Protein AF-A0A960IG21-F1 (afdb_monomer)

Mean predicted aligned error: 6.24 Å

Secondary structure (DSSP, 8-state):
-HHHHHHHHHHHHHS-HHHHHHHHHHHHHHHHHHHHSPPTTSPP-HHHHHHHHHHHHHHHHHHGGGGGGGHHHHHHHHHHHHHHHHHHHHHH---------

pLDDT: mean 91.16, std 13.25, range [42.0, 98.81]

Solvent-accessible surface area (backbone atoms only — not comparable to full-atom values): 5804 Å² total; per-residue (Å²): 108,73,69,55,55,50,48,54,51,53,52,60,73,69,46,60,66,54,59,56,51,51,54,51,43,51,53,29,50,52,52,20,48,49,26,73,58,44,60,92,91,52,77,76,34,65,73,61,18,47,54,27,49,49,54,39,41,51,51,50,67,74,45,40,78,72,40,56,88,51,34,62,62,51,54,51,51,47,51,52,50,54,51,53,49,53,56,51,50,45,70,76,51,76,68,94,74,89,78,91,126

Nearest PDB structures (foldseek):
  2clb-assembly1_A  TM=7.255E-01  e=4.690E+00  Saccharolobus solfataricus P2

Radius of gyration: 18.66 Å; Cα contacts (8 Å, |Δi|>4): 65; chains: 1; bounding box: 38×24×74 Å

Structure (mmCIF, N/CA/C/O backbone):
data_AF-A0A960IG21-F1
#
_entry.id   AF-A0A960IG21-F1
#
loop_
_atom_site.group_PDB
_atom_site.id
_atom_site.type_symbol
_atom_site.label_atom_id
_atom_site.label_alt_id
_atom_site.label_comp_id
_atom_site.label_asym_id
_atom_site.label_entity_id
_atom_site.label_seq_id
_atom_site.pdbx_PDB_ins_code
_atom_site.Cartn_x
_atom_site.Cartn_y
_atom_site.Cartn_z
_atom_site.occupancy
_atom_site.B_iso_or_equiv
_atom_site.auth_seq_id
_atom_site.auth_comp_id
_atom_site.auth_asym_id
_atom_site.auth_atom_id
_atom_site.pdbx_PDB_model_num
ATOM 1 N N . MET A 1 1 ? 14.445 -4.214 30.484 1.00 75.94 1 MET A N 1
ATOM 2 C CA . MET A 1 1 ? 13.785 -4.819 29.303 1.00 75.94 1 MET A CA 1
ATOM 3 C C . MET A 1 1 ? 12.296 -5.079 29.528 1.00 75.94 1 MET A C 1
ATOM 5 O O . MET A 1 1 ? 11.511 -4.576 28.741 1.00 75.94 1 MET A O 1
ATOM 9 N N . GLU A 1 2 ? 11.864 -5.796 30.576 1.00 85.06 2 GLU A N 1
ATOM 10 C CA . GLU A 1 2 ? 10.425 -6.097 30.781 1.00 85.06 2 GLU A CA 1
ATOM 11 C C . GLU A 1 2 ? 9.532 -4.856 30.948 1.00 85.06 2 GLU A C 1
ATOM 13 O O . GLU A 1 2 ? 8.436 -4.799 30.394 1.00 85.06 2 GLU A O 1
ATOM 18 N N . GLU A 1 3 ? 9.997 -3.840 31.680 1.00 86.19 3 GLU A N 1
ATOM 19 C CA . GLU A 1 3 ? 9.252 -2.584 31.839 1.00 86.19 3 GLU A CA 1
ATOM 20 C C . GLU A 1 3 ? 9.107 -1.809 30.529 1.00 86.19 3 GLU A C 1
ATOM 22 O O . GLU A 1 3 ? 8.081 -1.178 30.296 1.00 86.19 3 GLU A O 1
ATOM 27 N N . GLU A 1 4 ? 10.117 -1.876 29.668 1.00 85.94 4 GLU A N 1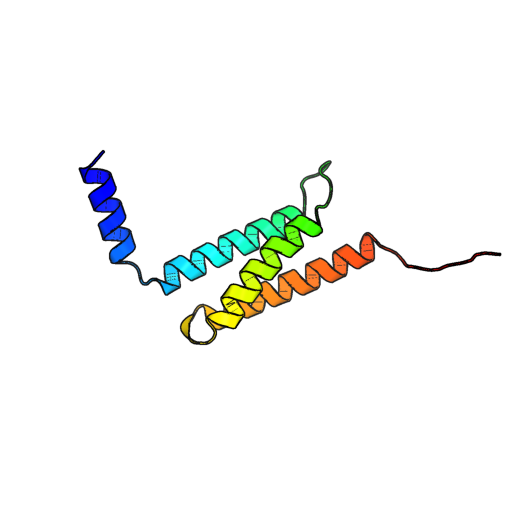
ATOM 28 C CA . GLU A 1 4 ? 10.119 -1.203 28.373 1.00 85.94 4 GLU A CA 1
ATOM 29 C C . GLU A 1 4 ? 9.165 -1.889 27.397 1.00 85.94 4 GLU A C 1
ATOM 31 O O . GLU A 1 4 ? 8.322 -1.231 26.795 1.00 85.94 4 GLU A O 1
ATOM 36 N N . LEU A 1 5 ? 9.171 -3.226 27.358 1.00 89.31 5 LEU A N 1
ATOM 37 C CA . LEU A 1 5 ? 8.200 -3.995 26.579 1.00 89.31 5 LEU A CA 1
ATOM 38 C C . LEU A 1 5 ? 6.758 -3.737 27.045 1.00 89.31 5 LEU A C 1
ATOM 40 O O . LEU A 1 5 ? 5.839 -3.674 26.228 1.00 89.31 5 LEU A O 1
ATOM 44 N N . ARG A 1 6 ? 6.546 -3.564 28.357 1.00 89.62 6 ARG A N 1
ATOM 45 C CA . ARG A 1 6 ? 5.231 -3.218 28.917 1.00 89.62 6 ARG A CA 1
ATOM 46 C C . ARG A 1 6 ? 4.776 -1.825 28.475 1.00 89.62 6 ARG A C 1
ATOM 48 O O . ARG A 1 6 ? 3.606 -1.677 28.133 1.00 89.62 6 ARG A O 1
ATOM 55 N N . ARG A 1 7 ? 5.679 -0.836 28.453 1.00 88.12 7 ARG A N 1
ATOM 56 C CA . ARG A 1 7 ? 5.378 0.519 27.954 1.00 88.12 7 ARG A CA 1
ATOM 57 C C . ARG A 1 7 ? 5.011 0.498 26.474 1.00 88.12 7 ARG A C 1
ATOM 59 O O . ARG A 1 7 ? 3.937 0.976 26.136 1.00 88.12 7 ARG A O 1
ATOM 66 N N . VAL A 1 8 ? 5.826 -0.145 25.635 1.00 88.44 8 VAL A N 1
ATOM 67 C CA . VAL A 1 8 ? 5.563 -0.266 24.188 1.00 88.44 8 VAL A CA 1
ATOM 68 C C . VAL A 1 8 ? 4.220 -0.955 23.922 1.00 88.44 8 VAL A C 1
ATOM 70 O O . VAL A 1 8 ? 3.439 -0.502 23.092 1.00 88.44 8 VAL A O 1
ATOM 73 N N . ARG A 1 9 ? 3.893 -2.025 24.660 1.00 87.31 9 ARG A N 1
ATOM 74 C CA . ARG A 1 9 ? 2.583 -2.690 24.539 1.00 87.31 9 ARG A CA 1
ATOM 75 C C . ARG A 1 9 ? 1.418 -1.782 24.923 1.00 87.31 9 ARG A C 1
ATOM 77 O O . ARG A 1 9 ? 0.392 -1.823 24.253 1.00 87.31 9 ARG A O 1
ATOM 84 N N . ALA A 1 10 ? 1.555 -1.012 26.003 1.00 86.88 10 ALA A N 1
ATOM 85 C CA . ALA A 1 10 ? 0.510 -0.095 26.450 1.00 86.88 10 ALA A CA 1
ATOM 86 C C . ALA A 1 10 ? 0.282 1.039 25.442 1.00 86.88 10 ALA A C 1
ATOM 88 O O . ALA A 1 10 ? -0.862 1.404 25.190 1.00 86.88 10 ALA A O 1
ATOM 89 N N . GLU A 1 11 ? 1.357 1.544 24.838 1.00 86.62 11 GLU A N 1
ATOM 90 C CA . GLU A 1 11 ? 1.299 2.543 23.771 1.00 86.62 11 GLU A CA 1
ATOM 91 C C . GLU A 1 11 ? 0.557 2.002 22.544 1.00 86.62 11 GLU A C 1
ATOM 93 O O . GLU A 1 11 ? -0.456 2.574 22.148 1.00 86.62 11 GLU A O 1
ATOM 98 N N . ILE A 1 12 ? 0.968 0.838 22.023 1.00 87.12 12 ILE A N 1
ATOM 99 C CA . ILE A 1 12 ? 0.313 0.192 20.872 1.00 87.12 12 ILE A CA 1
ATOM 100 C C . ILE A 1 12 ? -1.170 -0.085 21.149 1.00 87.12 12 ILE A C 1
ATOM 102 O O . ILE A 1 12 ? -2.004 0.100 20.269 1.00 87.12 12 ILE A O 1
ATOM 106 N N . ALA A 1 13 ? -1.514 -0.524 22.363 1.00 88.00 13 ALA A N 1
ATOM 107 C CA . ALA A 1 13 ? -2.901 -0.786 22.741 1.00 88.00 13 ALA A CA 1
ATOM 108 C C . ALA A 1 13 ? -3.755 0.492 22.847 1.00 88.00 13 ALA A C 1
ATOM 110 O O . ALA A 1 13 ? -4.979 0.411 22.750 1.00 88.00 13 ALA A O 1
ATOM 111 N N . GLY A 1 14 ? -3.127 1.649 23.077 1.00 91.00 14 GLY A N 1
ATOM 112 C CA . GLY A 1 14 ? -3.799 2.944 23.163 1.00 91.00 14 GLY A CA 1
ATOM 113 C C . GLY A 1 14 ? -4.009 3.627 21.810 1.00 91.00 14 GLY A C 1
ATOM 114 O O . GLY A 1 14 ? -4.895 4.471 21.693 1.00 91.00 14 GLY A O 1
ATOM 115 N N . THR A 1 15 ? -3.225 3.275 20.790 1.00 92.88 15 THR A N 1
ATOM 116 C CA . THR A 1 15 ? -3.363 3.839 19.442 1.00 92.88 15 THR A CA 1
ATOM 117 C C . THR A 1 15 ? -4.504 3.156 18.680 1.00 92.88 15 THR A C 1
ATOM 119 O O . THR A 1 15 ? -4.580 1.923 18.664 1.00 92.88 15 THR A O 1
ATOM 122 N N . PRO A 1 16 ? -5.384 3.909 17.993 1.00 94.75 16 PRO A N 1
ATOM 123 C CA . PRO A 1 16 ? -6.366 3.312 17.100 1.00 94.75 16 PRO A CA 1
ATOM 124 C C . PRO A 1 16 ? -5.688 2.413 16.062 1.00 94.75 16 PRO A C 1
ATOM 126 O O . PRO A 1 16 ? -4.763 2.821 15.361 1.00 94.75 16 PRO A O 1
ATOM 129 N N . ALA A 1 17 ? -6.173 1.176 15.930 1.00 94.56 17 ALA A N 1
ATOM 130 C CA . ALA A 1 17 ? -5.586 0.205 15.006 1.00 94.56 17 ALA A CA 1
ATOM 131 C C . ALA A 1 17 ? -5.550 0.722 13.558 1.00 94.56 17 ALA A C 1
ATOM 133 O O . ALA A 1 17 ? -4.640 0.383 12.808 1.00 94.56 17 ALA A O 1
ATOM 134 N N . VAL A 1 18 ? -6.517 1.563 13.178 1.00 95.88 18 VAL A N 1
ATOM 135 C CA . VAL A 1 18 ? -6.582 2.177 11.849 1.00 95.88 18 VAL A CA 1
ATOM 136 C C . VAL A 1 18 ? -5.386 3.087 11.564 1.00 95.88 18 VAL A C 1
ATOM 138 O O . VAL A 1 18 ? -4.861 3.032 10.458 1.00 95.88 18 VAL A O 1
ATOM 141 N N . ASP A 1 19 ? -4.890 3.833 12.553 1.00 95.69 19 ASP A N 1
ATOM 142 C CA . ASP A 1 19 ? -3.742 4.731 12.382 1.00 95.69 19 ASP A CA 1
ATOM 143 C C . ASP A 1 19 ? -2.447 3.936 12.232 1.00 95.69 19 ASP A C 1
ATOM 145 O O . ASP A 1 19 ? -1.608 4.233 11.379 1.00 95.69 19 ASP A O 1
ATOM 149 N N . ILE A 1 20 ? -2.314 2.856 13.010 1.00 95.56 20 ILE A N 1
ATOM 150 C CA . ILE A 1 20 ? -1.200 1.917 12.865 1.00 95.56 20 ILE A CA 1
ATOM 151 C C . ILE A 1 20 ? -1.235 1.302 11.464 1.00 95.56 20 ILE A C 1
ATOM 153 O O . ILE A 1 20 ? -0.220 1.302 10.771 1.00 95.56 20 ILE A O 1
ATOM 157 N N . VAL A 1 21 ? -2.385 0.793 11.020 1.00 96.44 21 VAL A N 1
ATOM 158 C CA . VAL A 1 21 ? -2.530 0.170 9.697 1.00 96.44 21 VAL A CA 1
ATOM 159 C C . VAL A 1 21 ? -2.261 1.173 8.572 1.00 96.44 21 VAL A C 1
ATOM 161 O O . VAL A 1 21 ? -1.526 0.845 7.641 1.00 96.44 21 VAL A O 1
ATOM 164 N N . ALA A 1 22 ? -2.765 2.405 8.676 1.00 96.06 22 ALA A N 1
ATOM 165 C CA . ALA A 1 22 ? -2.480 3.469 7.718 1.00 96.06 22 ALA A CA 1
ATOM 166 C C . ALA A 1 22 ? -0.973 3.754 7.631 1.00 96.06 22 ALA A C 1
ATOM 168 O O . ALA A 1 22 ? -0.423 3.830 6.532 1.00 96.06 22 ALA A O 1
ATOM 169 N N . ASN A 1 23 ? -0.272 3.792 8.767 1.00 95.56 23 ASN A N 1
ATOM 170 C CA . ASN A 1 23 ? 1.184 3.919 8.787 1.00 95.56 23 ASN A CA 1
ATOM 171 C C . ASN A 1 23 ? 1.898 2.740 8.088 1.00 95.56 23 ASN A C 1
ATOM 173 O O . ASN A 1 23 ? 2.884 2.944 7.382 1.00 95.56 23 ASN A O 1
ATOM 177 N N . HIS A 1 24 ? 1.391 1.508 8.207 1.00 97.62 24 HIS A N 1
ATOM 178 C CA . HIS A 1 24 ? 1.953 0.362 7.475 1.00 97.62 24 HIS A CA 1
ATOM 179 C C . HIS A 1 24 ? 1.717 0.471 5.961 1.00 97.62 24 HIS A C 1
ATOM 181 O O . HIS A 1 24 ? 2.589 0.086 5.180 1.00 97.62 24 HIS A O 1
ATOM 187 N N . ALA A 1 25 ? 0.587 1.043 5.534 1.00 97.75 25 ALA A N 1
ATOM 188 C CA . ALA A 1 25 ? 0.329 1.319 4.122 1.00 97.75 25 ALA A CA 1
ATOM 189 C C . ALA A 1 25 ? 1.338 2.326 3.539 1.00 97.75 25 ALA A C 1
ATOM 191 O O . ALA A 1 25 ? 1.776 2.157 2.401 1.00 97.75 25 ALA A O 1
ATOM 192 N N . ILE A 1 26 ? 1.787 3.311 4.329 1.00 96.75 26 ILE A N 1
ATOM 193 C CA . ILE A 1 26 ? 2.883 4.211 3.930 1.00 96.75 26 ILE A CA 1
ATOM 194 C C . ILE A 1 26 ? 4.192 3.439 3.713 1.00 96.75 26 ILE A C 1
ATOM 196 O O . ILE A 1 26 ? 4.885 3.685 2.728 1.00 96.75 26 ILE A O 1
ATOM 200 N N . GLY A 1 27 ? 4.517 2.471 4.576 1.00 97.69 27 GLY A N 1
ATOM 201 C CA . GLY A 1 27 ? 5.699 1.619 4.398 1.00 97.69 27 GLY A CA 1
ATOM 202 C C . GLY A 1 27 ? 5.654 0.793 3.105 1.00 97.69 27 GLY A C 1
ATOM 203 O O . GLY A 1 27 ? 6.648 0.721 2.381 1.00 97.69 27 GLY A O 1
ATOM 204 N N . LEU A 1 28 ? 4.491 0.226 2.764 1.00 98.62 28 LEU A N 1
ATOM 205 C CA . LEU A 1 28 ? 4.290 -0.479 1.489 1.00 98.62 28 LEU A CA 1
ATOM 206 C C . LEU A 1 28 ? 4.424 0.466 0.290 1.00 98.62 28 LEU A C 1
ATOM 208 O O . LEU A 1 28 ? 5.039 0.105 -0.714 1.00 98.62 28 LEU A O 1
ATOM 212 N N . TRP A 1 29 ? 3.911 1.693 0.408 1.00 98.62 29 TRP A N 1
ATOM 213 C CA . TRP A 1 29 ? 4.075 2.712 -0.623 1.00 98.62 29 TRP A CA 1
ATOM 214 C C . TRP A 1 29 ? 5.551 3.062 -0.852 1.00 98.62 29 TRP A C 1
ATOM 216 O O . TRP A 1 29 ? 6.015 3.035 -1.991 1.00 98.62 29 TRP A O 1
ATOM 226 N N . GLN A 1 30 ? 6.312 3.318 0.217 1.00 97.94 30 GLN A N 1
ATOM 227 C CA . GLN A 1 30 ? 7.749 3.603 0.131 1.00 97.94 30 GLN A CA 1
ATOM 228 C C . GLN A 1 30 ? 8.514 2.447 -0.521 1.00 97.94 30 GLN A C 1
ATOM 230 O O . GLN A 1 30 ? 9.383 2.682 -1.362 1.00 97.94 30 GLN A O 1
ATOM 235 N N . LEU A 1 31 ? 8.165 1.205 -0.171 1.00 97.94 31 LEU A N 1
ATOM 236 C CA . LEU A 1 31 ? 8.768 0.010 -0.754 1.00 97.94 31 LEU A CA 1
ATOM 237 C C . LEU A 1 31 ? 8.501 -0.077 -2.264 1.00 97.94 31 LEU A C 1
ATOM 239 O O . LEU A 1 31 ? 9.431 -0.302 -3.038 1.00 97.94 31 LEU A O 1
ATOM 243 N N . ALA A 1 32 ? 7.262 0.164 -2.699 1.00 98.31 32 ALA A N 1
ATOM 244 C CA . ALA A 1 32 ? 6.922 0.199 -4.120 1.00 98.31 32 ALA A CA 1
ATOM 245 C C . ALA A 1 32 ? 7.717 1.284 -4.865 1.00 98.31 32 ALA A C 1
ATOM 247 O O . ALA A 1 32 ? 8.327 1.000 -5.897 1.00 98.31 32 ALA A O 1
ATOM 248 N N . VAL A 1 33 ? 7.772 2.505 -4.320 1.00 97.31 33 VAL A N 1
ATOM 249 C CA . VAL A 1 33 ? 8.532 3.622 -4.908 1.00 97.31 33 VAL A CA 1
ATOM 250 C C . VAL A 1 33 ? 10.014 3.283 -5.034 1.00 97.31 33 VAL A C 1
ATOM 252 O O . VAL A 1 33 ? 10.588 3.507 -6.095 1.00 97.31 33 VAL A O 1
ATOM 255 N N . LEU A 1 34 ? 10.625 2.701 -3.999 1.00 96.81 34 LEU A N 1
ATOM 256 C CA . LEU A 1 34 ? 12.035 2.303 -4.011 1.00 96.81 34 LEU A CA 1
ATOM 257 C C . LEU A 1 34 ? 12.351 1.326 -5.156 1.00 96.81 34 LEU A C 1
ATOM 259 O O . LEU A 1 34 ? 13.408 1.406 -5.779 1.00 96.81 34 LEU A O 1
ATOM 263 N N . HIS A 1 35 ? 11.441 0.392 -5.436 1.00 96.81 35 HIS A N 1
ATOM 264 C CA . HIS A 1 35 ? 11.621 -0.598 -6.498 1.00 96.81 35 HIS A CA 1
ATOM 265 C C . HIS A 1 35 ? 11.309 -0.064 -7.900 1.00 96.81 35 HIS A C 1
ATOM 267 O O . HIS A 1 35 ? 11.878 -0.574 -8.869 1.00 96.81 35 HIS A O 1
ATOM 273 N N . LEU A 1 36 ? 10.435 0.942 -8.004 1.00 96.50 36 LEU A N 1
ATOM 274 C CA . LEU A 1 36 ? 10.103 1.634 -9.252 1.00 96.50 36 LEU A CA 1
ATOM 275 C C . LEU A 1 36 ? 11.120 2.720 -9.627 1.00 96.50 36 LEU A C 1
ATOM 277 O O . LEU A 1 36 ? 11.315 2.988 -10.808 1.00 96.50 36 LEU A O 1
ATOM 281 N N . ASN A 1 37 ? 11.774 3.327 -8.640 1.00 94.88 37 ASN A N 1
ATOM 282 C CA . ASN A 1 37 ? 12.769 4.379 -8.820 1.00 94.88 37 ASN A CA 1
ATOM 283 C C . ASN A 1 37 ? 14.070 4.014 -8.082 1.00 94.88 37 ASN A C 1
ATOM 285 O O . ASN A 1 37 ? 14.369 4.584 -7.028 1.00 94.88 37 ASN A O 1
ATOM 289 N N . PRO A 1 38 ? 14.814 3.014 -8.587 1.00 91.12 38 PRO A N 1
ATOM 290 C CA . PRO A 1 38 ? 16.052 2.577 -7.963 1.00 91.12 38 PRO A CA 1
ATOM 291 C C . PRO A 1 38 ? 17.146 3.648 -8.085 1.00 91.12 38 PRO A C 1
ATOM 293 O O . PRO A 1 38 ? 17.198 4.413 -9.048 1.00 91.12 38 PRO A O 1
ATOM 296 N N . GLU A 1 39 ? 18.070 3.664 -7.123 1.00 91.00 39 GLU A N 1
ATOM 297 C CA . GLU A 1 39 ? 19.262 4.514 -7.189 1.00 91.00 39 GLU A CA 1
ATOM 298 C C . GLU A 1 39 ? 20.114 4.213 -8.433 1.00 91.00 39 GLU A C 1
ATOM 300 O O . GLU A 1 39 ? 20.093 3.109 -8.986 1.00 91.00 39 GLU A O 1
ATOM 305 N N . ALA A 1 40 ? 20.915 5.195 -8.859 1.00 87.19 40 ALA A N 1
ATOM 306 C CA . ALA A 1 40 ? 21.772 5.066 -10.031 1.00 87.19 40 ALA A CA 1
ATOM 307 C C . ALA A 1 40 ? 22.675 3.820 -9.945 1.00 87.19 40 ALA A C 1
ATOM 309 O O . ALA A 1 40 ? 23.438 3.645 -8.997 1.00 87.19 40 ALA A O 1
ATOM 310 N N . GLY A 1 41 ? 22.594 2.959 -10.963 1.00 85.88 41 GLY A N 1
ATOM 311 C CA . GLY A 1 41 ? 23.360 1.712 -11.041 1.00 85.88 41 GLY A CA 1
ATOM 312 C C . GLY A 1 41 ? 22.665 0.484 -10.443 1.00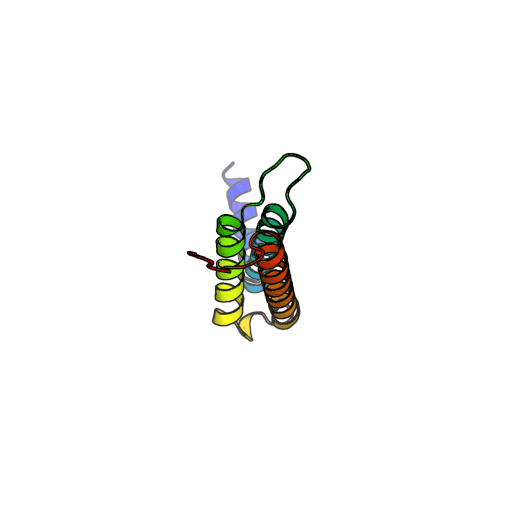 85.88 41 GLY A C 1
ATOM 313 O O . GLY A 1 41 ? 23.186 -0.621 -10.593 1.00 85.88 41 GLY A O 1
ATOM 314 N N . GLN A 1 42 ? 21.491 0.629 -9.821 1.00 89.44 42 GLN A N 1
ATOM 315 C CA . GLN A 1 42 ? 20.677 -0.510 -9.396 1.00 89.44 42 GLN A CA 1
ATOM 316 C C . GLN A 1 42 ? 19.642 -0.907 -10.463 1.00 89.44 42 GLN A C 1
ATOM 318 O O . GLN A 1 42 ? 19.104 -0.043 -11.159 1.00 89.44 42 GLN A O 1
ATOM 323 N N . PRO A 1 43 ? 19.321 -2.209 -10.594 1.00 90.31 43 PRO A N 1
ATOM 324 C CA . PRO A 1 43 ? 18.315 -2.659 -11.542 1.00 90.31 43 PRO A CA 1
ATOM 325 C C . PRO A 1 43 ? 16.908 -2.310 -11.054 1.00 90.31 43 PRO A C 1
ATOM 327 O O . PRO A 1 43 ? 16.595 -2.429 -9.863 1.00 90.31 43 PRO A O 1
ATOM 330 N N . LEU A 1 44 ? 16.041 -1.969 -12.005 1.00 93.44 44 LEU A N 1
ATO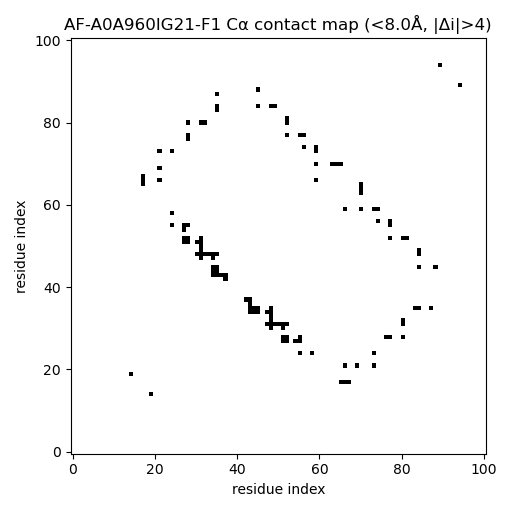M 331 C CA . LEU A 1 44 ? 14.605 -1.883 -11.785 1.00 93.44 44 LEU A CA 1
ATOM 332 C C . LEU A 1 44 ? 14.046 -3.263 -11.408 1.00 93.44 44 LEU A C 1
ATOM 334 O O . LEU A 1 44 ? 14.341 -4.261 -12.068 1.00 93.44 44 LEU A O 1
ATOM 338 N N . ARG A 1 45 ? 13.217 -3.324 -10.359 1.00 95.00 45 ARG A N 1
ATOM 339 C CA . ARG A 1 45 ? 12.649 -4.580 -9.839 1.00 95.00 45 ARG A CA 1
ATOM 340 C C . ARG A 1 45 ? 11.125 -4.542 -9.881 1.00 95.00 45 ARG A C 1
ATOM 342 O O . ARG A 1 45 ? 10.473 -4.394 -8.853 1.00 95.00 45 ARG A O 1
ATOM 349 N N . LEU A 1 46 ? 10.555 -4.695 -11.079 1.00 96.50 46 LEU A N 1
ATOM 350 C CA . LEU A 1 46 ? 9.100 -4.645 -11.278 1.00 96.50 46 LEU A CA 1
ATOM 351 C C . LEU A 1 46 ? 8.357 -5.714 -10.465 1.00 96.50 46 LEU A C 1
ATOM 353 O O . LEU A 1 46 ? 7.344 -5.404 -9.856 1.00 96.50 46 LEU A O 1
ATOM 357 N N . ALA A 1 47 ? 8.865 -6.946 -10.390 1.00 97.00 47 ALA A N 1
ATOM 358 C CA . ALA A 1 47 ? 8.221 -7.993 -9.591 1.00 97.00 47 ALA A CA 1
ATOM 359 C C . ALA A 1 47 ? 8.121 -7.616 -8.098 1.00 97.00 47 ALA A C 1
ATOM 361 O O . ALA A 1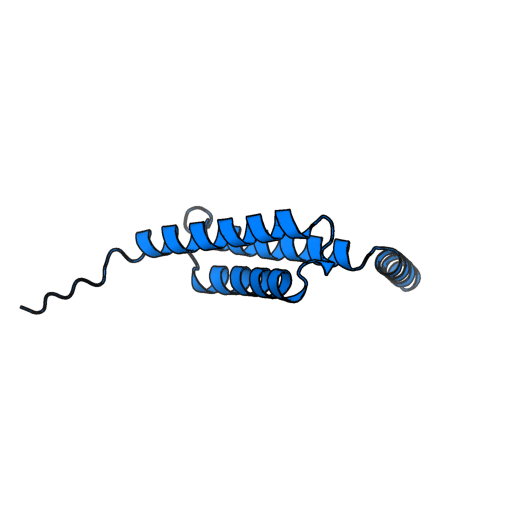 47 ? 7.069 -7.790 -7.493 1.00 97.00 47 ALA A O 1
ATOM 362 N N . GLU A 1 48 ? 9.176 -7.025 -7.530 1.00 97.88 48 GLU A N 1
ATOM 363 C CA . GLU A 1 48 ? 9.184 -6.564 -6.134 1.00 97.88 48 GLU A CA 1
ATOM 364 C C . GLU A 1 48 ? 8.244 -5.370 -5.920 1.00 97.88 48 GLU A C 1
ATOM 366 O O . GLU A 1 48 ? 7.499 -5.322 -4.941 1.00 97.88 48 GLU A O 1
ATOM 371 N N . ALA A 1 49 ? 8.220 -4.424 -6.868 1.00 98.19 49 ALA A N 1
ATOM 372 C CA . ALA A 1 49 ? 7.264 -3.321 -6.837 1.00 98.19 49 ALA A CA 1
ATOM 373 C C . ALA A 1 49 ? 5.814 -3.831 -6.867 1.00 98.19 49 ALA A C 1
ATOM 375 O O . ALA A 1 49 ? 4.985 -3.351 -6.096 1.00 98.19 49 ALA A O 1
ATOM 376 N N . ALA A 1 50 ? 5.513 -4.823 -7.712 1.00 98.44 50 ALA A N 1
ATOM 377 C CA . ALA A 1 50 ? 4.178 -5.403 -7.831 1.00 98.44 50 ALA A CA 1
ATOM 378 C C . ALA A 1 50 ? 3.701 -6.014 -6.506 1.00 98.44 50 ALA A C 1
ATOM 380 O O . ALA A 1 50 ? 2.585 -5.729 -6.083 1.00 98.44 50 ALA A O 1
ATOM 381 N N . VAL A 1 51 ? 4.564 -6.752 -5.795 1.00 98.69 51 VAL A N 1
ATOM 382 C CA . VAL A 1 51 ? 4.231 -7.323 -4.476 1.00 98.69 51 VAL A CA 1
ATOM 383 C C . VAL A 1 51 ? 3.795 -6.237 -3.488 1.00 98.69 51 VAL A C 1
ATOM 385 O O . VAL A 1 51 ? 2.778 -6.389 -2.810 1.00 98.69 51 VAL A O 1
ATOM 388 N N . ALA A 1 52 ? 4.529 -5.124 -3.417 1.00 98.62 52 ALA A N 1
ATOM 389 C CA . ALA A 1 52 ? 4.196 -4.020 -2.518 1.00 98.62 52 ALA A CA 1
ATOM 390 C C . ALA A 1 52 ? 2.886 -3.311 -2.919 1.00 98.62 52 ALA A C 1
ATOM 392 O O . ALA A 1 52 ? 2.059 -3.003 -2.056 1.00 98.62 52 ALA A O 1
ATOM 393 N N . ILE A 1 53 ? 2.676 -3.094 -4.223 1.00 98.75 53 ILE A N 1
ATOM 394 C CA . ILE A 1 53 ? 1.462 -2.469 -4.771 1.00 98.75 53 ILE A CA 1
ATOM 395 C C . ILE A 1 53 ? 0.231 -3.339 -4.510 1.00 98.75 53 ILE A C 1
ATOM 397 O O . ILE A 1 53 ? -0.803 -2.818 -4.089 1.00 98.75 53 ILE A O 1
ATOM 401 N N . ASP A 1 54 ? 0.335 -4.649 -4.723 1.00 98.81 54 ASP A N 1
ATOM 402 C CA . ASP A 1 54 ? -0.763 -5.592 -4.512 1.00 98.81 54 ASP A CA 1
ATOM 403 C C . ASP A 1 54 ? -1.094 -5.736 -3.027 1.00 98.81 54 ASP A C 1
ATOM 405 O O . ASP A 1 54 ? -2.269 -5.722 -2.658 1.00 98.81 54 ASP A O 1
ATOM 409 N N . ALA A 1 55 ? -0.080 -5.794 -2.157 1.00 98.75 55 ALA A N 1
ATOM 410 C CA . ALA A 1 55 ? -0.283 -5.816 -0.711 1.00 98.75 55 ALA A CA 1
ATOM 411 C C . ALA A 1 55 ? -1.003 -4.550 -0.219 1.00 98.75 55 ALA A C 1
ATOM 413 O O . ALA A 1 55 ? -1.958 -4.638 0.558 1.00 98.75 55 ALA A O 1
ATOM 414 N N . MET A 1 56 ? -0.580 -3.373 -0.696 1.00 98.56 56 MET A N 1
ATOM 415 C CA . MET A 1 56 ? -1.217 -2.104 -0.340 1.00 98.56 56 MET A CA 1
ATOM 416 C C . MET A 1 56 ? -2.637 -2.018 -0.907 1.00 98.56 56 MET A C 1
ATOM 418 O O . MET A 1 56 ? -3.564 -1.661 -0.183 1.00 98.56 56 MET A O 1
ATOM 422 N N . GLY A 1 57 ? -2.825 -2.389 -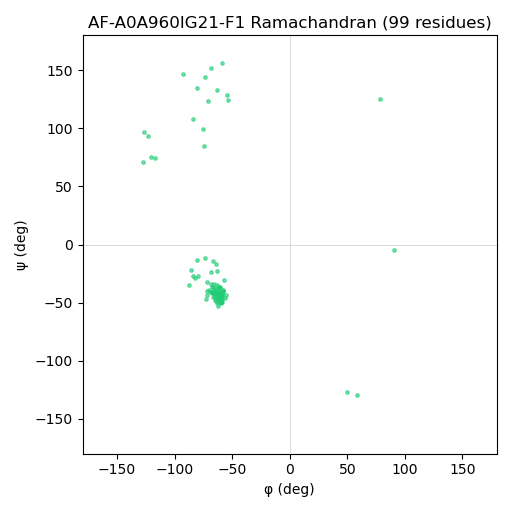2.175 1.00 98.62 57 GLY A N 1
ATOM 423 C CA . GLY A 1 57 ? -4.129 -2.408 -2.833 1.00 98.62 57 GLY A CA 1
ATOM 424 C C . GLY A 1 57 ? -5.112 -3.336 -2.128 1.00 98.62 57 GLY A C 1
ATOM 425 O O . GLY A 1 57 ? -6.191 -2.897 -1.748 1.00 98.62 57 GLY A O 1
ATOM 426 N N . GLY A 1 58 ? -4.711 -4.578 -1.851 1.00 98.62 58 GLY A N 1
ATOM 427 C CA . GLY A 1 58 ? -5.546 -5.543 -1.138 1.00 98.62 58 GLY A CA 1
ATOM 428 C C . GLY A 1 58 ? -5.930 -5.077 0.267 1.00 98.62 58 GLY A C 1
ATOM 429 O O . GLY A 1 58 ? -7.067 -5.276 0.690 1.00 98.62 58 GLY A O 1
ATOM 430 N N . MET A 1 59 ? -5.021 -4.405 0.979 1.00 97.94 59 MET A N 1
ATOM 431 C CA . MET A 1 59 ? -5.313 -3.804 2.283 1.00 97.94 59 MET A CA 1
ATOM 432 C C . MET A 1 59 ? -6.348 -2.679 2.177 1.00 97.94 59 MET A C 1
ATOM 434 O O . MET A 1 59 ? -7.304 -2.656 2.956 1.00 97.94 59 MET A O 1
ATOM 438 N N . VAL A 1 60 ? -6.175 -1.761 1.221 1.00 98.25 60 VAL A N 1
ATOM 439 C CA . VAL A 1 60 ? -7.097 -0.636 1.013 1.00 98.25 60 VAL A CA 1
ATOM 440 C C . VAL A 1 60 ? -8.477 -1.130 0.585 1.00 98.25 60 VAL A C 1
ATOM 442 O O . VAL A 1 60 ? -9.481 -0.702 1.156 1.00 98.25 60 VAL A O 1
ATOM 445 N N . ASP A 1 61 ? -8.523 -2.072 -0.354 1.00 98.38 61 ASP A N 1
ATOM 446 C CA . ASP A 1 61 ? -9.764 -2.637 -0.883 1.00 98.38 61 ASP A CA 1
ATOM 447 C C . ASP A 1 61 ? -10.526 -3.422 0.200 1.00 98.38 61 ASP A C 1
ATOM 449 O O . ASP A 1 61 ? -11.741 -3.278 0.335 1.00 98.38 61 ASP A O 1
ATOM 453 N N . ALA A 1 62 ? -9.826 -4.213 1.022 1.00 98.25 62 ALA A N 1
ATOM 454 C CA . ALA A 1 62 ? -10.453 -5.013 2.076 1.00 98.25 62 ALA A CA 1
ATOM 455 C C . ALA A 1 62 ? -10.967 -4.178 3.261 1.00 98.25 62 ALA A C 1
ATOM 457 O O . ALA A 1 62 ? -11.938 -4.566 3.918 1.00 98.25 62 ALA A O 1
ATOM 458 N N . LEU A 1 63 ? -10.303 -3.064 3.584 1.00 97.75 63 LEU A N 1
ATOM 459 C CA . LEU A 1 63 ? -10.690 -2.220 4.716 1.00 97.75 63 LEU A CA 1
ATOM 460 C C . LEU A 1 63 ? -11.735 -1.170 4.327 1.00 97.75 63 LEU A C 1
ATOM 462 O O . LEU A 1 63 ? -12.614 -0.887 5.145 1.00 97.75 63 LEU A O 1
ATOM 466 N N . GLY A 1 64 ? -11.680 -0.630 3.106 1.00 97.06 64 GLY A N 1
ATOM 467 C CA . GLY A 1 64 ? -12.663 0.324 2.592 1.00 97.06 64 GLY A CA 1
ATOM 468 C C . GLY A 1 64 ? -12.915 1.481 3.563 1.00 97.06 64 GLY A C 1
ATOM 469 O O . GLY A 1 64 ? -11.981 2.118 4.050 1.00 97.06 64 GLY A O 1
ATOM 470 N N . ASP A 1 65 ? -14.182 1.717 3.900 1.00 96.94 65 ASP A N 1
ATOM 471 C CA . ASP A 1 65 ? -14.601 2.808 4.794 1.00 96.94 6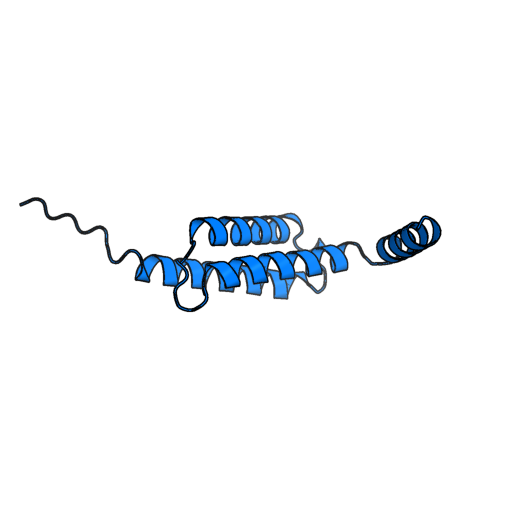5 ASP A CA 1
ATOM 472 C C . ASP A 1 65 ? -14.072 2.671 6.232 1.00 96.94 65 ASP A C 1
ATOM 474 O O . ASP A 1 65 ? -14.020 3.653 6.973 1.00 96.94 65 ASP A O 1
ATOM 478 N N . ARG A 1 66 ? -13.608 1.479 6.641 1.00 97.50 66 ARG A N 1
ATOM 479 C CA . ARG A 1 66 ? -12.995 1.269 7.967 1.00 97.50 66 ARG A CA 1
ATOM 480 C C . ARG A 1 66 ? -11.664 2.004 8.127 1.00 97.50 66 ARG A C 1
ATOM 482 O O . ARG A 1 66 ? -11.187 2.115 9.252 1.00 97.50 66 ARG A O 1
ATOM 489 N N . LEU A 1 67 ? -11.072 2.483 7.030 1.00 97.50 67 LEU A N 1
ATOM 490 C CA . LEU A 1 67 ? -9.884 3.339 7.047 1.00 97.50 67 LEU A CA 1
ATOM 491 C C . LEU A 1 67 ? -10.180 4.773 7.512 1.00 97.50 67 LEU A C 1
ATOM 493 O O . LEU A 1 67 ? -9.241 5.520 7.780 1.00 97.50 67 LEU A O 1
ATOM 497 N N . GLY A 1 68 ? -11.454 5.165 7.626 1.00 96.81 68 GLY A N 1
ATOM 498 C CA . GLY A 1 68 ? -11.835 6.496 8.089 1.00 96.81 68 GLY A CA 1
ATOM 499 C C . GLY A 1 68 ? -11.239 7.597 7.211 1.00 96.81 68 GLY A C 1
ATOM 500 O O . GLY A 1 68 ? -11.339 7.548 5.985 1.00 96.81 68 GLY A O 1
ATOM 501 N N . GLU A 1 69 ? -10.587 8.578 7.835 1.00 96.94 69 GLU A N 1
ATOM 502 C CA . GLU A 1 69 ? -9.957 9.703 7.129 1.00 96.94 69 GLU A CA 1
ATOM 503 C C . GLU A 1 69 ? -8.820 9.284 6.181 1.00 96.94 69 GLU A C 1
ATOM 505 O O . GLU A 1 69 ? -8.549 9.976 5.199 1.00 96.94 69 GLU A O 1
ATOM 510 N N . HIS A 1 70 ? -8.207 8.118 6.408 1.00 97.69 70 HIS A N 1
ATOM 511 C CA . HIS A 1 70 ? -7.109 7.603 5.583 1.00 97.69 70 HIS A CA 1
ATOM 512 C C . HIS A 1 70 ? -7.590 6.946 4.285 1.00 97.69 70 HIS A C 1
ATOM 514 O O . HIS A 1 70 ? -6.786 6.703 3.386 1.00 97.69 70 HIS A O 1
ATOM 520 N N . ALA A 1 71 ? -8.889 6.654 4.157 1.00 97.81 71 ALA A N 1
ATOM 521 C CA . ALA A 1 71 ? -9.423 5.864 3.050 1.00 97.81 71 ALA A CA 1
ATOM 522 C C . ALA A 1 71 ? -9.140 6.500 1.678 1.00 97.81 71 ALA A C 1
ATOM 524 O O . ALA A 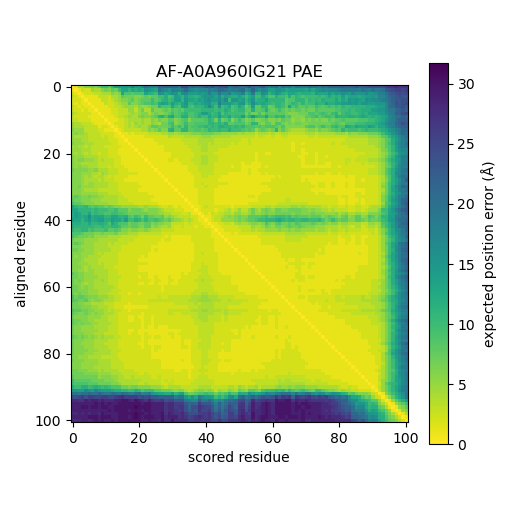1 71 ? -8.640 5.838 0.769 1.00 97.81 71 ALA A O 1
ATOM 525 N N . GLU A 1 72 ? -9.438 7.792 1.534 1.00 98.19 72 GLU A N 1
ATOM 526 C CA . GLU A 1 72 ? -9.284 8.495 0.260 1.00 98.19 72 GLU A CA 1
ATOM 527 C C . GLU A 1 72 ? -7.815 8.758 -0.110 1.00 98.19 72 GLU A C 1
ATOM 529 O O . GLU A 1 72 ? -7.422 8.408 -1.228 1.00 98.19 72 GLU A O 1
ATOM 534 N N . PRO A 1 73 ? -6.957 9.261 0.803 1.00 98.06 73 PRO A N 1
ATOM 535 C CA . PRO A 1 73 ? -5.526 9.384 0.531 1.00 98.06 73 PRO A CA 1
ATOM 536 C C . PRO A 1 73 ? -4.874 8.062 0.108 1.00 98.06 73 PRO A C 1
ATOM 538 O O . PRO A 1 73 ? -4.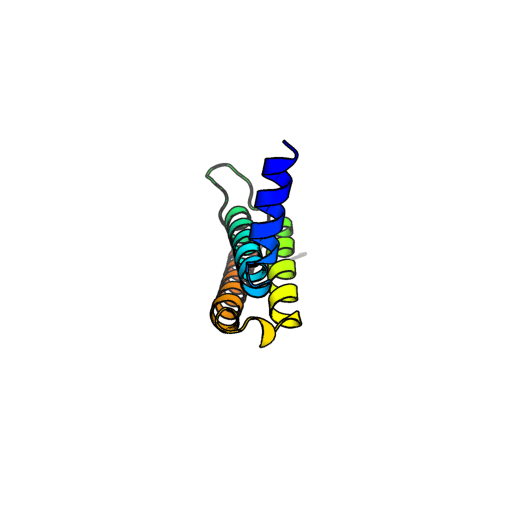105 8.034 -0.855 1.00 98.06 73 PRO A O 1
ATOM 541 N N . LEU A 1 74 ? -5.202 6.952 0.780 1.00 98.38 74 LEU A N 1
ATOM 542 C CA . LEU A 1 74 ? -4.604 5.649 0.482 1.00 98.38 74 LEU A CA 1
ATOM 543 C C . LEU A 1 74 ? -5.080 5.078 -0.861 1.00 98.38 74 LEU A C 1
ATOM 545 O O . LEU A 1 74 ? -4.259 4.549 -1.614 1.00 98.38 74 LEU A O 1
ATOM 549 N N . ARG A 1 75 ? -6.362 5.240 -1.222 1.00 98.56 75 ARG A N 1
ATOM 550 C CA . ARG A 1 75 ? -6.856 4.897 -2.572 1.00 98.56 75 ARG A CA 1
ATOM 551 C C . ARG A 1 75 ? -6.148 5.699 -3.662 1.00 98.56 75 ARG A C 1
ATOM 553 O O . ARG A 1 75 ? -5.754 5.136 -4.690 1.00 98.56 75 ARG A O 1
ATOM 560 N N . GLY A 1 76 ? -5.956 6.997 -3.428 1.00 98.62 76 GLY A N 1
ATOM 561 C CA . GLY A 1 76 ? -5.200 7.868 -4.325 1.00 98.62 76 GLY A CA 1
ATOM 562 C C . GLY A 1 76 ? -3.761 7.383 -4.511 1.00 98.62 76 GLY A C 1
ATOM 563 O O . GLY A 1 76 ? -3.303 7.239 -5.645 1.00 98.62 76 GLY A O 1
ATOM 564 N N . ALA A 1 77 ? -3.077 7.041 -3.417 1.00 98.44 77 ALA A N 1
ATOM 565 C CA . ALA A 1 77 ? -1.704 6.538 -3.446 1.00 98.44 77 ALA A CA 1
ATOM 566 C C . ALA A 1 77 ? -1.572 5.206 -4.209 1.00 98.44 77 ALA A C 1
ATOM 568 O O . ALA A 1 77 ? -0.689 5.077 -5.060 1.00 98.44 77 ALA A O 1
ATOM 569 N N . VAL A 1 78 ? -2.473 4.240 -3.979 1.00 98.69 78 VAL A N 1
ATOM 570 C CA . VAL A 1 78 ? -2.501 2.970 -4.737 1.00 98.69 78 VAL A CA 1
ATOM 571 C C . VAL A 1 78 ? -2.704 3.228 -6.230 1.00 98.69 78 VAL A C 1
ATOM 573 O O . VAL A 1 78 ? -2.028 2.626 -7.065 1.00 98.69 78 VAL A O 1
ATOM 576 N N . THR A 1 79 ? -3.608 4.146 -6.581 1.00 98.75 79 THR A N 1
ATOM 577 C CA . THR A 1 79 ? -3.866 4.512 -7.981 1.00 98.75 79 THR A CA 1
ATOM 578 C C . THR A 1 79 ? -2.619 5.096 -8.641 1.00 98.75 79 THR A C 1
ATOM 580 O O . THR A 1 79 ? -2.247 4.671 -9.735 1.00 98.75 79 THR A O 1
ATOM 583 N N . GLN A 1 80 ? -1.931 6.018 -7.965 1.00 98.50 80 GLN A N 1
ATOM 584 C CA . GLN A 1 80 ? -0.695 6.622 -8.469 1.00 98.50 80 GLN A CA 1
ATOM 585 C C . GLN A 1 80 ? 0.417 5.584 -8.664 1.00 98.50 80 GLN A C 1
ATOM 587 O O . GLN A 1 80 ? 1.074 5.590 -9.704 1.00 98.50 80 GLN A O 1
ATOM 592 N N . LEU A 1 81 ? 0.592 4.655 -7.718 1.00 98.50 81 LEU A N 1
ATOM 593 C CA . LEU A 1 81 ? 1.576 3.577 -7.848 1.00 98.50 81 LEU A CA 1
ATOM 594 C C . LEU A 1 81 ? 1.287 2.657 -9.037 1.00 98.50 81 LEU A C 1
ATOM 596 O O . LEU A 1 81 ? 2.199 2.327 -9.791 1.00 98.50 81 LEU A O 1
ATOM 600 N N . ARG A 1 82 ? 0.023 2.258 -9.229 1.00 98.56 82 ARG A N 1
ATOM 601 C CA . ARG A 1 82 ? -0.387 1.409 -10.360 1.00 98.56 82 ARG A CA 1
ATOM 602 C C . ARG A 1 82 ? -0.135 2.100 -11.704 1.00 98.56 82 ARG A C 1
ATOM 604 O O . ARG A 1 82 ? 0.339 1.453 -12.635 1.00 98.56 82 ARG A O 1
ATOM 611 N N . LEU A 1 83 ? -0.404 3.405 -11.800 1.00 98.44 83 LEU A N 1
ATOM 612 C CA . LEU A 1 83 ? -0.107 4.188 -13.004 1.00 98.44 83 LEU A CA 1
ATOM 613 C C . LEU A 1 83 ? 1.399 4.251 -13.280 1.00 98.44 83 LEU A C 1
ATOM 615 O O . LEU A 1 83 ? 1.817 3.928 -14.392 1.00 98.44 83 LEU A O 1
ATOM 619 N N . ALA A 1 84 ? 2.204 4.583 -12.266 1.00 97.81 84 ALA A N 1
ATOM 620 C CA . ALA A 1 84 ? 3.661 4.622 -12.387 1.00 97.81 84 ALA A CA 1
ATOM 621 C C . ALA A 1 84 ? 4.237 3.259 -12.805 1.00 97.81 84 ALA A C 1
ATOM 623 O O . ALA A 1 84 ? 5.090 3.183 -13.687 1.00 97.81 84 ALA A O 1
ATOM 624 N N . PHE A 1 85 ? 3.726 2.168 -12.228 1.00 98.00 85 PHE A N 1
ATOM 625 C CA . PHE A 1 85 ? 4.124 0.809 -12.586 1.00 98.00 85 PHE A CA 1
ATOM 626 C C . PHE A 1 85 ? 3.882 0.506 -14.070 1.00 98.00 85 PHE A C 1
ATOM 628 O O . PHE A 1 85 ? 4.786 0.023 -14.750 1.00 98.00 85 PHE A O 1
ATOM 635 N N . VAL A 1 86 ? 2.683 0.800 -14.587 1.00 97.50 86 VAL A N 1
ATOM 636 C CA . VAL A 1 86 ? 2.337 0.543 -15.997 1.00 97.50 86 VAL A CA 1
ATOM 637 C C . VAL A 1 86 ? 3.173 1.406 -16.940 1.00 97.50 86 VAL A C 1
ATOM 639 O O . VAL A 1 86 ? 3.623 0.919 -17.978 1.00 97.50 86 VAL A O 1
ATOM 642 N N . GLU A 1 87 ? 3.397 2.673 -16.595 1.00 96.00 87 GLU A N 1
ATOM 643 C CA . GLU A 1 87 ? 4.240 3.572 -17.383 1.00 96.00 87 GLU A CA 1
ATOM 644 C C . GLU A 1 87 ? 5.673 3.037 -17.496 1.00 96.00 87 GLU A C 1
ATOM 646 O O . GLU A 1 87 ? 6.192 2.886 -18.603 1.00 96.00 87 GLU A O 1
ATOM 651 N N . ILE A 1 88 ? 6.280 2.662 -16.370 1.00 95.12 88 ILE A N 1
ATOM 652 C CA . ILE A 1 88 ? 7.638 2.112 -16.338 1.00 95.12 88 ILE A CA 1
ATOM 653 C C . ILE A 1 88 ? 7.696 0.757 -17.055 1.00 95.12 88 ILE A C 1
ATOM 655 O O . ILE A 1 88 ? 8.620 0.505 -17.828 1.00 95.12 88 ILE A O 1
ATOM 659 N N . GLN A 1 89 ? 6.701 -0.113 -16.862 1.00 94.38 89 GLN A N 1
ATOM 660 C CA . GLN A 1 89 ? 6.641 -1.405 -17.548 1.00 94.38 89 GLN A CA 1
ATOM 661 C C . GLN A 1 89 ? 6.656 -1.237 -19.076 1.00 94.38 89 GLN A C 1
ATOM 663 O O . GLN A 1 89 ? 7.363 -1.981 -19.756 1.00 94.38 89 GLN A O 1
ATOM 668 N N . ARG A 1 90 ? 5.945 -0.237 -19.617 1.00 93.94 90 ARG A N 1
ATOM 669 C CA . ARG A 1 90 ? 5.960 0.088 -21.056 1.00 93.94 90 ARG A CA 1
ATOM 670 C C . ARG A 1 90 ? 7.314 0.607 -21.538 1.00 93.94 90 ARG A C 1
ATOM 672 O O . ARG A 1 90 ? 7.714 0.285 -22.649 1.00 93.94 90 ARG A O 1
ATOM 679 N N . GLN A 1 91 ? 8.024 1.383 -20.720 1.00 88.88 91 GLN A N 1
ATOM 680 C CA . GLN A 1 91 ? 9.365 1.878 -21.063 1.00 88.88 91 GLN A CA 1
ATOM 681 C C . GLN A 1 91 ? 10.396 0.742 -21.130 1.00 88.88 91 GLN A C 1
ATOM 683 O O . GLN A 1 91 ? 11.293 0.764 -21.968 1.00 88.88 91 GLN A O 1
ATOM 688 N N . VAL A 1 92 ? 10.263 -0.254 -20.251 1.00 86.00 92 VAL A N 1
ATOM 689 C CA . VAL A 1 92 ? 11.186 -1.399 -20.158 1.00 86.00 92 VAL A CA 1
ATOM 690 C C . VAL A 1 92 ? 10.831 -2.497 -21.163 1.00 86.00 92 VAL A C 1
ATOM 692 O O . VAL A 1 92 ? 11.703 -3.251 -21.584 1.00 86.00 92 VAL A O 1
ATOM 695 N N . SER A 1 93 ? 9.560 -2.588 -21.557 1.00 77.19 93 SER A N 1
ATOM 696 C CA . SER A 1 93 ? 9.058 -3.510 -22.582 1.00 77.19 93 SER A CA 1
ATOM 697 C C . SER A 1 93 ? 8.483 -2.727 -23.769 1.00 77.19 93 SER A C 1
ATOM 699 O O . SER A 1 93 ? 7.258 -2.655 -23.912 1.00 77.19 93 SER A O 1
ATOM 701 N N . PRO A 1 94 ? 9.334 -2.127 -24.622 1.00 56.97 94 PRO A N 1
ATOM 702 C CA . PRO A 1 94 ? 8.885 -1.514 -25.860 1.00 56.97 94 PRO A CA 1
ATOM 703 C C . PRO A 1 94 ? 8.557 -2.633 -26.863 1.00 56.97 94 PRO A C 1
ATOM 705 O O . PRO A 1 94 ? 9.388 -3.026 -27.667 1.00 56.97 94 PRO A O 1
ATOM 708 N N . GLU A 1 95 ? 7.332 -3.150 -26.776 1.00 57.00 95 GLU A N 1
ATOM 709 C CA . GLU A 1 95 ? 6.643 -3.965 -27.790 1.00 57.00 95 GLU A CA 1
ATOM 710 C C . GLU A 1 95 ? 7.013 -5.456 -27.933 1.00 57.00 95 GLU A C 1
ATOM 712 O O . GLU A 1 95 ? 8.134 -5.859 -28.230 1.00 57.00 95 GLU A O 1
ATOM 717 N N . GLY A 1 96 ? 5.976 -6.296 -27.840 1.00 54.16 96 GLY A N 1
ATOM 718 C CA . GLY A 1 96 ? 5.896 -7.511 -28.637 1.00 54.16 96 GLY A CA 1
ATOM 719 C C . GLY A 1 96 ? 5.536 -7.123 -30.069 1.00 54.16 96 GLY A C 1
ATOM 720 O O . GLY A 1 96 ? 4.369 -6.889 -30.363 1.00 54.16 96 GLY A O 1
ATOM 721 N N . GLY A 1 97 ? 6.539 -7.055 -30.938 1.00 44.41 97 GLY A N 1
ATOM 722 C CA . GLY A 1 97 ? 6.388 -6.969 -32.386 1.00 44.41 97 GLY A CA 1
ATOM 723 C C . GLY A 1 97 ? 7.142 -8.139 -32.996 1.00 44.41 97 GLY A C 1
ATOM 724 O O . GLY A 1 97 ? 8.356 -8.087 -33.158 1.00 44.41 97 GLY A O 1
ATOM 725 N 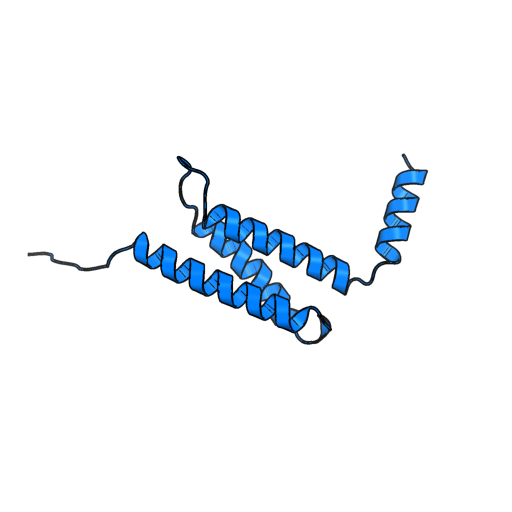N . GLY A 1 98 ? 6.433 -9.240 -33.231 1.00 48.53 98 GLY A N 1
ATOM 726 C CA . GLY A 1 98 ? 6.985 -10.359 -33.971 1.00 48.53 98 GLY A CA 1
ATOM 727 C C . GLY A 1 98 ? 7.135 -9.978 -35.436 1.00 48.53 98 GLY A C 1
ATOM 728 O O . GLY A 1 98 ? 6.145 -9.663 -36.083 1.00 48.53 98 GLY A O 1
ATOM 729 N N . GLU A 1 99 ? 8.348 -10.096 -35.953 1.00 42.00 99 GLU A N 1
ATOM 730 C CA . GLU A 1 99 ? 8.591 -10.371 -37.364 1.00 42.00 99 GLU A CA 1
ATOM 731 C C . GLU A 1 99 ? 9.503 -11.596 -37.416 1.00 42.00 99 GLU A C 1
ATOM 733 O O . GLU A 1 99 ? 10.711 -11.535 -37.195 1.00 42.00 99 GLU A O 1
ATOM 738 N N . ALA A 1 100 ? 8.865 -12.750 -37.605 1.00 45.12 100 ALA A N 1
ATOM 739 C CA . ALA A 1 100 ? 9.486 -13.838 -38.327 1.00 45.12 100 ALA A CA 1
ATOM 740 C C . ALA A 1 100 ? 9.234 -13.542 -39.807 1.00 45.12 100 ALA A C 1
ATOM 742 O O . ALA A 1 100 ? 8.095 -13.659 -40.264 1.00 45.12 100 ALA A O 1
ATOM 743 N N . GLU A 1 101 ? 10.285 -13.149 -40.518 1.00 46.22 101 GLU A N 1
ATOM 744 C CA . GLU A 1 101 ? 10.407 -13.340 -41.963 1.00 46.22 101 GLU A CA 1
ATOM 745 C C . GLU A 1 101 ? 11.721 -14.076 -42.247 1.00 46.22 101 GLU A C 1
ATOM 747 O O . GLU A 1 101 ? 12.763 -13.670 -41.677 1.00 46.22 101 GLU A O 1
#

Foldseek 3Di:
DVVVVVVVVVVVVPDDVLVVVLVVLVVLLVQLCCLLDPDPPDDRDLVSSVVSLVVLVCSLVVCACVSPPSNVVSVVSSVVSVVSSVVSVCVVDVDDDDDDD

Sequence (101 aa):
MEEELRRVRAEIAGTPAVDIVANHAIGLWQLAVLHLNPEAGQPLRLAEAAVAIDAMGGMVDALGDRLGEHAEPLRGAVTQLRLAFVEIQRQVSPEGGGEAE